Protein AF-A0A6G8CL59-F1 (afdb_monomer_lite)

pLDDT: mean 80.63, std 20.78, range [34.22, 98.31]

Sequence (94 aa):
MNSKSFGNAIEYFHQTTSSKIAMPVELLVDIVKQGLPATISDSISIDKLRILRAARLIEADIPPPGVEGVAIVHVITHEGHSLLKRLRSERDIV

Secondary structure (DSSP, 8-state):
--------HHHHHHHSTTTS---HHHHHHHHHHH-SSEEE--HHHHHHHHHHHHTTSEEEE-PPTT----EEEEEE-HHHHHHHHHHHHHHTT-

Structure (mmCIF, N/CA/C/O backbone):
data_AF-A0A6G8CL59-F1
#
_entry.id   AF-A0A6G8CL59-F1
#
loop_
_atom_site.group_PDB
_atom_site.id
_atom_site.type_symbol
_atom_site.label_atom_id
_atom_site.label_alt_id
_atom_site.label_comp_id
_atom_site.label_asym_id
_atom_site.label_entity_id
_atom_site.label_seq_id
_atom_site.pdbx_PDB_ins_code
_atom_site.Cartn_x
_atom_site.Cartn_y
_atom_site.Cartn_z
_atom_site.occupancy
_atom_site.B_iso_or_equiv
_atom_site.auth_seq_id
_atom_site.auth_comp_id
_atom_site.auth_asym_id
_atom_site.auth_atom_id
_atom_site.pdbx_PDB_model_num
ATOM 1 N N . MET A 1 1 ? -4.402 44.089 27.990 1.00 39.34 1 MET A N 1
ATOM 2 C CA . MET A 1 1 ? -5.287 43.810 26.839 1.00 39.34 1 MET A CA 1
ATOM 3 C C . MET A 1 1 ? -4.490 43.003 25.828 1.00 39.34 1 MET A C 1
ATOM 5 O O . MET A 1 1 ? -3.450 43.463 25.385 1.00 39.34 1 MET A O 1
ATOM 9 N N . ASN A 1 2 ? -4.916 41.762 25.587 1.00 34.22 2 ASN A N 1
ATOM 10 C CA . ASN A 1 2 ? -4.235 40.766 24.756 1.00 34.22 2 ASN A CA 1
ATOM 11 C C . ASN A 1 2 ? -4.385 41.090 23.262 1.00 34.22 2 ASN A C 1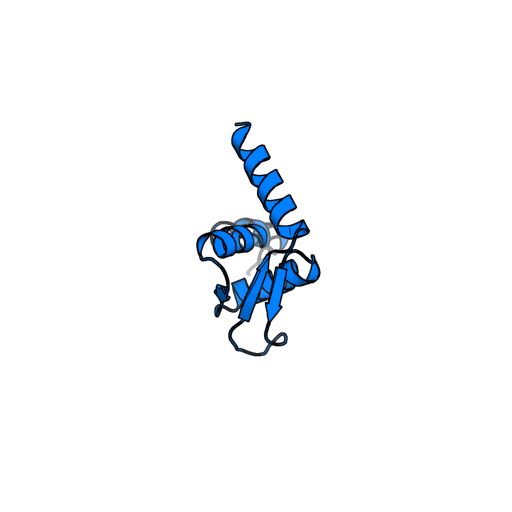
ATOM 13 O O . ASN A 1 2 ? -5.501 41.015 22.754 1.00 34.22 2 ASN A O 1
ATOM 17 N N . SER A 1 3 ? -3.285 41.338 22.542 1.00 41.00 3 SER A N 1
ATOM 18 C CA . SER A 1 3 ? -3.267 41.194 21.081 1.00 41.00 3 SER A CA 1
ATOM 19 C C . SER A 1 3 ? -2.785 39.780 20.753 1.00 41.00 3 SER A C 1
ATOM 21 O O . SER A 1 3 ? -1.586 39.498 20.753 1.00 41.00 3 SER A O 1
ATOM 23 N N . LYS A 1 4 ? -3.720 38.850 20.537 1.00 46.47 4 LYS A N 1
ATOM 24 C CA . LYS A 1 4 ? -3.361 37.523 20.032 1.00 46.47 4 LYS A CA 1
ATOM 25 C C . LYS A 1 4 ? -2.885 37.691 18.593 1.00 46.47 4 LYS A C 1
ATOM 27 O O . LYS A 1 4 ? -3.659 38.064 17.718 1.00 46.47 4 LYS A O 1
ATOM 32 N N . SER A 1 5 ? -1.592 37.455 18.406 1.00 44.09 5 SER A N 1
ATOM 33 C CA . SER A 1 5 ? -0.943 37.309 17.113 1.00 44.09 5 SER A CA 1
ATOM 34 C C . SER A 1 5 ? -1.658 36.198 16.342 1.00 44.09 5 SER A C 1
ATOM 36 O O . SER A 1 5 ? -1.692 35.052 16.795 1.00 44.09 5 SER A O 1
ATOM 38 N N . PHE A 1 6 ? -2.284 36.540 15.217 1.00 49.16 6 PHE A N 1
ATOM 39 C CA . PHE A 1 6 ? -2.799 35.556 14.271 1.00 49.16 6 PHE A CA 1
ATOM 40 C C . PHE A 1 6 ? -1.594 34.978 13.527 1.00 49.16 6 PHE A C 1
ATOM 42 O O . PHE A 1 6 ? -1.229 35.442 12.451 1.00 49.16 6 PHE A O 1
ATOM 49 N N . GLY A 1 7 ? -0.933 34.012 14.173 1.00 47.62 7 GLY A N 1
ATOM 50 C CA . GLY A 1 7 ? 0.125 33.213 13.570 1.00 47.62 7 GLY A CA 1
ATOM 51 C C . GLY A 1 7 ? -0.389 32.605 12.272 1.00 47.62 7 GLY A C 1
ATOM 52 O O . GLY A 1 7 ? -1.474 32.022 12.230 1.00 47.62 7 GLY A O 1
ATOM 53 N N . ASN A 1 8 ? 0.370 32.828 11.209 1.00 48.34 8 ASN A N 1
ATOM 54 C CA . ASN A 1 8 ? 0.030 32.481 9.843 1.00 48.34 8 ASN A CA 1
ATOM 55 C C . ASN A 1 8 ? -0.291 30.975 9.770 1.00 48.34 8 ASN A C 1
ATOM 57 O O . ASN A 1 8 ? 0.523 30.151 10.182 1.00 48.34 8 ASN A O 1
ATOM 61 N N . ALA A 1 9 ? -1.469 30.587 9.269 1.00 52.69 9 ALA A N 1
ATOM 62 C CA . ALA A 1 9 ? -1.882 29.177 9.192 1.00 52.69 9 ALA A CA 1
ATOM 63 C C . ALA A 1 9 ? -0.889 28.311 8.384 1.00 52.69 9 ALA A C 1
ATOM 65 O O . ALA A 1 9 ? -0.822 27.098 8.568 1.00 52.69 9 ALA A O 1
ATOM 66 N N . ILE A 1 10 ? -0.072 28.948 7.539 1.00 50.91 10 ILE A N 1
ATOM 67 C CA . ILE A 1 10 ? 1.012 28.313 6.786 1.00 50.91 10 ILE A CA 1
ATOM 68 C C . ILE A 1 10 ? 2.202 27.927 7.689 1.00 50.91 10 ILE A C 1
ATOM 70 O O . ILE A 1 10 ? 2.798 26.874 7.479 1.00 50.91 10 ILE A O 1
ATOM 74 N N . GLU A 1 11 ? 2.513 28.681 8.751 1.00 48.38 11 GLU A N 1
ATOM 75 C CA . GLU A 1 11 ? 3.578 28.308 9.703 1.00 48.38 11 GLU A CA 1
ATOM 76 C C . GLU A 1 11 ? 3.195 27.090 10.557 1.00 48.38 11 GLU A C 1
ATOM 78 O O . GLU A 1 11 ? 4.046 26.243 10.839 1.00 48.38 11 GLU A O 1
ATOM 83 N N . TYR A 1 12 ? 1.907 26.930 10.885 1.00 51.72 12 TYR A N 1
ATOM 84 C CA . TYR A 1 12 ? 1.406 25.723 11.558 1.00 51.72 12 TYR A CA 1
ATOM 85 C C . TYR A 1 12 ? 1.555 24.462 10.693 1.00 51.72 12 TYR A C 1
ATOM 87 O O . TYR A 1 12 ? 1.805 23.373 11.222 1.00 51.72 12 TYR A O 1
ATOM 95 N N . PHE A 1 13 ? 1.468 24.602 9.367 1.00 51.19 13 PHE A N 1
ATOM 96 C CA . PHE A 1 13 ? 1.697 23.495 8.437 1.00 51.19 13 PHE A CA 1
ATOM 97 C C . PHE A 1 13 ? 3.170 23.075 8.366 1.00 51.19 13 PHE A C 1
ATOM 99 O O . PHE A 1 13 ? 3.445 21.891 8.202 1.00 51.19 13 PHE A O 1
ATOM 106 N N . HIS A 1 14 ? 4.116 23.998 8.564 1.00 49.44 14 HIS A N 1
ATOM 107 C CA . HIS A 1 14 ? 5.550 23.688 8.531 1.00 49.44 14 HIS A CA 1
ATOM 108 C C . HIS A 1 14 ? 6.134 23.230 9.882 1.00 49.44 14 HIS A C 1
ATOM 110 O O . HIS A 1 14 ? 7.182 22.585 9.903 1.00 49.44 14 HIS A O 1
ATOM 116 N N . GLN A 1 15 ? 5.472 23.506 11.014 1.00 45.50 15 GLN A N 1
ATOM 117 C CA . GLN A 1 15 ? 5.917 23.028 12.337 1.00 45.50 15 GLN A CA 1
ATOM 118 C C . GLN A 1 15 ? 5.366 21.646 12.720 1.00 45.50 15 GLN A C 1
ATOM 120 O O . GLN A 1 15 ? 5.948 20.964 13.562 1.00 45.50 15 GLN A O 1
ATOM 125 N N . THR A 1 16 ? 4.291 21.179 12.079 1.00 42.28 16 THR A N 1
ATOM 126 C CA . THR A 1 16 ? 3.712 19.843 12.332 1.00 42.28 16 THR A CA 1
ATOM 127 C C . THR A 1 16 ? 4.271 18.743 11.420 1.00 42.28 16 THR A C 1
ATOM 129 O O . THR A 1 16 ? 4.066 17.554 11.674 1.00 42.28 16 THR A O 1
ATOM 132 N N . THR A 1 17 ? 5.066 19.103 10.410 1.00 47.81 17 THR A N 1
ATOM 133 C CA . THR A 1 17 ? 5.696 18.171 9.458 1.00 47.81 17 THR A CA 1
ATOM 134 C C . THR A 1 17 ? 6.921 17.429 9.995 1.00 47.81 17 THR A C 1
ATOM 136 O O . THR A 1 17 ? 7.502 16.629 9.271 1.00 47.81 17 THR A O 1
ATOM 139 N N . SER A 1 18 ? 7.309 17.622 11.260 1.00 45.28 18 SER A N 1
ATOM 140 C CA . SER A 1 18 ? 8.561 17.057 11.786 1.00 45.28 18 SER A CA 1
ATOM 141 C C . SER A 1 18 ? 8.471 15.626 12.354 1.00 45.28 18 SER A C 1
ATOM 143 O O . SER A 1 18 ? 9.486 15.124 12.818 1.00 45.28 18 SER A O 1
ATOM 145 N N . SER A 1 19 ? 7.323 14.916 12.329 1.00 46.53 19 SER A N 1
ATOM 146 C CA . SER A 1 19 ? 7.322 13.457 12.651 1.00 46.53 19 SER A CA 1
ATOM 147 C C . SER A 1 19 ? 6.053 12.621 12.381 1.00 46.53 19 SER A C 1
ATOM 149 O O . SER A 1 19 ? 6.054 11.439 12.716 1.00 46.53 19 SER A O 1
ATOM 151 N N . LYS A 1 20 ? 4.949 13.139 11.811 1.00 48.19 20 LYS A N 1
ATOM 152 C CA . LYS A 1 20 ? 3.704 12.329 11.706 1.00 48.19 20 LYS A CA 1
ATOM 153 C C . LYS A 1 20 ? 2.876 12.439 10.422 1.00 48.19 20 LYS A C 1
ATOM 155 O O . LYS A 1 20 ? 1.811 11.832 10.350 1.00 48.19 20 LYS A O 1
ATOM 160 N N . ILE A 1 21 ? 3.371 13.122 9.390 1.00 48.84 21 ILE A N 1
ATOM 161 C CA . ILE A 1 21 ? 2.775 13.115 8.041 1.00 48.84 21 ILE A CA 1
ATOM 162 C C . ILE A 1 21 ? 3.732 12.379 7.095 1.00 48.84 21 ILE A C 1
ATOM 164 O O . ILE A 1 21 ? 4.274 12.949 6.157 1.00 48.84 21 ILE A O 1
ATOM 168 N N . ALA A 1 22 ? 3.998 11.105 7.385 1.00 58.12 22 ALA A N 1
ATOM 169 C CA . ALA A 1 22 ? 4.704 10.224 6.455 1.00 58.12 22 ALA A CA 1
ATOM 170 C C . ALA A 1 22 ? 3.961 10.223 5.106 1.00 58.12 22 ALA A C 1
ATOM 172 O O . ALA A 1 22 ? 2.757 9.941 5.075 1.00 58.12 22 ALA A O 1
ATOM 173 N N . MET A 1 23 ? 4.632 10.590 4.014 1.00 72.81 23 MET A N 1
ATOM 174 C CA . MET A 1 23 ? 4.026 10.712 2.681 1.00 72.81 23 MET A CA 1
ATOM 175 C C . MET A 1 23 ? 3.354 9.389 2.253 1.00 72.81 23 MET A C 1
ATOM 177 O O . MET A 1 23 ? 3.842 8.321 2.622 1.00 72.81 23 MET A O 1
ATOM 181 N N . PRO A 1 24 ? 2.280 9.391 1.432 1.00 84.56 24 PRO A N 1
ATOM 182 C CA . PRO A 1 24 ? 1.617 8.154 0.986 1.00 84.56 24 PRO A CA 1
ATOM 183 C C . PRO A 1 24 ? 2.570 7.148 0.326 1.00 84.56 24 PRO A C 1
ATOM 185 O O . PRO A 1 24 ? 2.393 5.940 0.430 1.00 84.56 24 PRO A O 1
ATOM 188 N N . VAL A 1 25 ? 3.619 7.654 -0.319 1.00 87.31 25 VAL A N 1
ATOM 189 C CA . VAL A 1 25 ? 4.665 6.852 -0.958 1.00 87.31 25 VAL A CA 1
ATOM 190 C C . VAL A 1 25 ? 5.493 6.045 0.051 1.00 87.31 25 VAL A C 1
ATOM 192 O O . VAL A 1 25 ? 5.915 4.938 -0.270 1.00 87.31 25 VAL A O 1
ATOM 195 N N . GLU A 1 26 ? 5.707 6.542 1.270 1.00 88.88 26 GLU A N 1
ATOM 196 C CA . GLU A 1 26 ? 6.417 5.788 2.315 1.00 88.88 26 GLU A CA 1
ATOM 197 C C . GLU A 1 26 ? 5.612 4.562 2.738 1.00 88.88 26 GLU A C 1
ATOM 199 O O . GLU A 1 26 ? 6.160 3.466 2.821 1.00 88.88 26 GLU A O 1
ATOM 204 N N . LEU A 1 27 ? 4.290 4.716 2.864 1.00 93.25 27 LEU A N 1
ATOM 205 C CA . LEU A 1 27 ? 3.400 3.587 3.119 1.00 93.25 27 LEU A CA 1
ATOM 206 C C . LEU A 1 27 ? 3.466 2.554 1.984 1.00 93.25 27 LEU A C 1
ATOM 208 O O . LEU A 1 27 ? 3.492 1.358 2.252 1.00 93.25 27 LEU A O 1
ATOM 212 N N . LEU A 1 28 ? 3.551 2.992 0.722 1.00 93.38 28 LEU A N 1
ATOM 213 C CA . LEU A 1 28 ? 3.734 2.075 -0.408 1.00 93.38 28 LEU A CA 1
ATOM 214 C C . LEU A 1 28 ? 5.043 1.277 -0.288 1.00 93.38 28 LEU A C 1
ATOM 216 O O . LEU A 1 28 ? 5.057 0.079 -0.561 1.00 93.38 28 LEU A O 1
ATOM 220 N N . VAL A 1 29 ? 6.133 1.916 0.144 1.00 93.19 29 VAL A N 1
ATOM 221 C CA . VAL A 1 29 ? 7.414 1.239 0.404 1.00 93.19 29 VAL A CA 1
ATOM 222 C C . VAL A 1 29 ? 7.287 0.234 1.550 1.00 93.19 29 VAL A C 1
ATOM 224 O O . VAL A 1 29 ? 7.837 -0.863 1.457 1.00 93.19 29 VAL A O 1
ATOM 227 N N . ASP A 1 30 ? 6.568 0.575 2.614 1.00 93.50 30 ASP A N 1
ATOM 228 C CA . ASP A 1 30 ? 6.408 -0.311 3.766 1.00 93.50 30 ASP A CA 1
ATOM 229 C C . ASP A 1 30 ? 5.513 -1.519 3.459 1.00 93.50 30 ASP A C 1
ATOM 231 O O . ASP A 1 30 ? 5.853 -2.632 3.858 1.00 93.50 30 ASP A O 1
ATOM 235 N N . ILE A 1 31 ? 4.466 -1.353 2.641 1.00 95.31 31 ILE A N 1
ATOM 236 C CA . ILE A 1 31 ? 3.647 -2.469 2.131 1.00 95.31 31 ILE A CA 1
ATOM 237 C C . ILE A 1 31 ? 4.514 -3.472 1.356 1.00 95.31 31 ILE A C 1
ATOM 239 O O . ILE A 1 31 ? 4.383 -4.679 1.551 1.00 95.31 31 ILE A O 1
ATOM 243 N N . VAL A 1 32 ? 5.446 -2.997 0.517 1.00 94.19 32 VAL A N 1
ATOM 244 C CA . VAL A 1 32 ? 6.382 -3.882 -0.207 1.00 94.19 32 VAL A CA 1
ATOM 245 C C . VAL A 1 32 ? 7.228 -4.707 0.760 1.00 94.19 32 VAL A C 1
ATOM 247 O O . VAL A 1 32 ? 7.471 -5.883 0.501 1.00 94.19 32 VAL A O 1
ATOM 250 N N . LYS A 1 33 ? 7.705 -4.097 1.852 1.00 93.50 33 LYS A N 1
ATOM 251 C CA . LYS A 1 33 ? 8.543 -4.782 2.848 1.00 93.50 33 LYS A CA 1
ATOM 252 C C . LYS A 1 33 ? 7.748 -5.799 3.664 1.00 93.50 33 LYS A C 1
ATOM 254 O O . LYS A 1 33 ? 8.280 -6.861 3.966 1.00 93.50 33 LYS A O 1
ATOM 259 N N . GLN A 1 34 ? 6.511 -5.465 4.033 1.00 94.12 34 GLN A N 1
ATOM 260 C CA . GLN A 1 34 ? 5.619 -6.354 4.781 1.00 94.12 34 GLN A CA 1
ATOM 261 C C . GLN A 1 34 ? 5.210 -7.577 3.948 1.00 94.12 34 GLN A C 1
ATOM 263 O O . GLN A 1 34 ? 5.036 -8.663 4.500 1.00 94.12 34 GLN A O 1
ATOM 268 N N . GLY A 1 35 ? 5.097 -7.407 2.628 1.00 93.38 35 GLY A N 1
ATOM 269 C CA . GLY A 1 35 ? 4.596 -8.429 1.719 1.00 93.38 35 GLY A CA 1
ATOM 270 C C . GLY A 1 35 ? 3.071 -8.409 1.613 1.00 93.38 35 GLY A C 1
ATOM 271 O O . GLY A 1 35 ? 2.376 -7.779 2.409 1.00 93.38 35 GLY A O 1
ATOM 272 N N . LEU A 1 36 ? 2.556 -9.082 0.582 1.00 95.44 36 LEU A N 1
ATOM 273 C CA . LEU A 1 36 ? 1.126 -9.139 0.283 1.00 95.44 36 LEU A CA 1
ATOM 274 C C . LEU A 1 36 ? 0.535 -10.511 0.661 1.00 95.44 36 LEU A C 1
ATOM 276 O O . LEU A 1 36 ? 1.208 -11.525 0.459 1.00 95.44 36 LEU A O 1
ATOM 280 N N . PRO A 1 37 ? -0.720 -10.565 1.150 1.00 97.31 37 PRO A N 1
ATOM 281 C CA . PRO A 1 37 ? -1.580 -9.417 1.444 1.00 97.31 37 PRO A CA 1
ATOM 282 C C . PRO A 1 37 ? -1.104 -8.635 2.680 1.00 97.31 37 PRO A C 1
ATOM 284 O O . PRO A 1 37 ? -0.697 -9.223 3.682 1.00 97.31 37 PRO A O 1
ATOM 287 N N . ALA A 1 38 ? -1.184 -7.304 2.620 1.00 97.62 38 ALA A N 1
ATOM 288 C CA . ALA A 1 38 ? -0.800 -6.430 3.729 1.00 97.62 38 ALA A CA 1
ATOM 289 C C . ALA A 1 38 ? -2.041 -5.928 4.470 1.00 97.62 38 ALA A C 1
ATOM 291 O O . ALA A 1 38 ? -2.980 -5.419 3.859 1.00 97.62 38 ALA A O 1
ATOM 292 N N . THR A 1 39 ? -2.031 -6.059 5.796 1.00 97.75 39 THR A N 1
ATOM 293 C CA . THR A 1 39 ? -3.139 -5.649 6.670 1.00 97.75 39 THR A CA 1
ATOM 294 C C . THR A 1 39 ? -2.792 -4.340 7.364 1.00 97.75 39 THR A C 1
ATOM 296 O O . THR A 1 39 ? -1.764 -4.266 8.035 1.00 97.75 39 THR A O 1
ATOM 299 N N . ILE A 1 40 ? -3.655 -3.332 7.224 1.00 96.25 40 ILE A N 1
ATOM 300 C CA . ILE A 1 40 ? -3.455 -1.980 7.759 1.00 96.25 40 ILE A CA 1
ATOM 301 C C . ILE A 1 40 ? -4.692 -1.571 8.558 1.00 96.25 40 ILE A C 1
ATOM 303 O O . ILE A 1 40 ? -5.806 -1.586 8.040 1.00 96.25 40 ILE A O 1
ATOM 307 N N . SER A 1 41 ? -4.503 -1.201 9.822 1.00 94.31 41 SER A N 1
ATOM 308 C CA . SER A 1 41 ? -5.60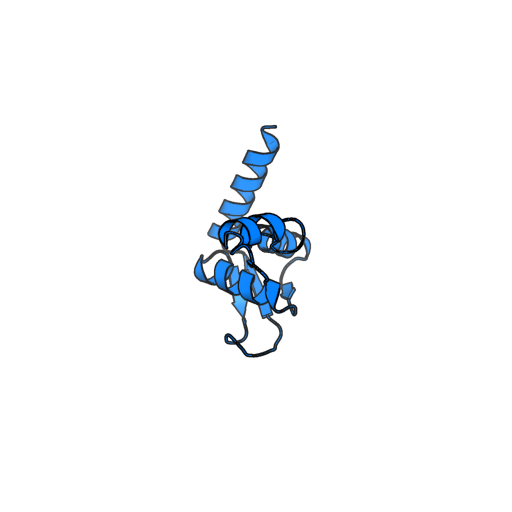3 -0.903 10.749 1.00 94.31 41 SER A CA 1
ATOM 309 C C . SER A 1 41 ? -5.579 0.514 11.317 1.00 94.31 41 SER A C 1
ATOM 311 O O . SER A 1 41 ? -6.538 0.917 11.967 1.00 94.31 41 SER A O 1
ATOM 313 N N . ASP A 1 42 ? -4.503 1.279 11.122 1.00 91.56 42 ASP A N 1
ATOM 314 C CA . ASP A 1 42 ? -4.441 2.650 11.617 1.00 91.56 42 ASP A CA 1
ATOM 315 C C . ASP A 1 42 ? -5.126 3.622 10.648 1.00 91.56 42 ASP A C 1
ATOM 317 O O . ASP A 1 42 ? -4.937 3.574 9.431 1.00 91.56 42 ASP A O 1
ATOM 321 N N . SER A 1 43 ? -5.926 4.534 11.199 1.00 88.88 43 SER A N 1
ATOM 322 C CA . SER A 1 43 ? -6.750 5.465 10.420 1.00 88.88 43 SER A CA 1
ATOM 323 C C . SER A 1 43 ? -5.931 6.329 9.456 1.00 88.88 43 SER A C 1
ATOM 325 O O . SER A 1 43 ? -6.334 6.526 8.311 1.00 88.88 43 SER A O 1
ATOM 327 N N . ILE A 1 44 ? -4.749 6.779 9.888 1.00 89.44 44 ILE A N 1
ATOM 328 C CA . ILE A 1 44 ? -3.853 7.633 9.100 1.00 89.44 44 ILE A CA 1
ATOM 329 C C . ILE A 1 44 ? -3.339 6.891 7.859 1.00 89.44 44 ILE A C 1
ATOM 331 O O . ILE A 1 44 ? -3.334 7.448 6.759 1.00 89.44 44 ILE A O 1
ATOM 335 N N . SER A 1 45 ? -2.900 5.641 7.998 1.00 93.19 45 SER A N 1
ATOM 336 C CA . SER A 1 45 ? -2.451 4.840 6.857 1.00 93.19 45 SER A CA 1
ATOM 337 C C . SER A 1 45 ? -3.615 4.418 5.973 1.00 93.19 45 SER A C 1
ATOM 339 O O . SER A 1 45 ? -3.459 4.400 4.756 1.00 93.19 45 SER A O 1
ATOM 341 N N . ILE A 1 46 ? -4.801 4.172 6.534 1.00 94.69 46 ILE A N 1
ATOM 342 C CA . ILE A 1 46 ? -6.014 3.911 5.747 1.00 94.69 46 ILE A CA 1
ATOM 343 C C . ILE A 1 46 ? -6.356 5.114 4.849 1.00 94.69 46 ILE A C 1
ATOM 345 O O . ILE A 1 46 ? -6.671 4.924 3.673 1.00 94.69 46 ILE A O 1
ATOM 349 N N . ASP A 1 47 ? -6.227 6.352 5.332 1.00 92.06 47 ASP A N 1
ATOM 350 C CA . ASP A 1 47 ? -6.399 7.544 4.488 1.00 92.06 47 ASP A CA 1
ATOM 351 C C . ASP A 1 47 ? -5.365 7.613 3.357 1.00 92.06 47 ASP A C 1
ATOM 353 O O . ASP A 1 47 ? -5.701 7.910 2.208 1.00 92.06 47 ASP A O 1
ATOM 357 N N . LYS A 1 48 ? -4.111 7.250 3.635 1.00 93.25 48 LYS A N 1
ATOM 358 C CA . LYS A 1 48 ? -3.071 7.162 2.599 1.00 93.25 48 LYS A CA 1
ATOM 359 C C . LYS A 1 48 ? -3.360 6.056 1.587 1.00 93.25 48 LYS A C 1
ATOM 361 O O . LYS A 1 48 ? -3.159 6.277 0.394 1.00 93.25 48 LYS A O 1
ATOM 366 N N . LEU A 1 49 ? -3.877 4.903 2.018 1.00 95.56 49 LEU A N 1
ATOM 367 C CA . LEU A 1 49 ? -4.304 3.831 1.114 1.00 95.56 49 LEU A CA 1
ATOM 368 C C . LEU A 1 49 ? -5.381 4.320 0.144 1.00 95.56 49 LEU A C 1
ATOM 370 O O . LEU A 1 49 ? -5.350 3.946 -1.026 1.00 95.56 49 LEU A O 1
ATOM 374 N N . ARG A 1 50 ? -6.299 5.194 0.582 1.00 94.44 50 ARG A N 1
ATOM 375 C CA . ARG A 1 50 ? -7.304 5.793 -0.314 1.00 94.44 50 ARG A CA 1
ATOM 376 C C . ARG A 1 50 ? -6.644 6.615 -1.417 1.00 94.44 50 ARG A C 1
ATOM 378 O O . ARG A 1 50 ? -7.039 6.481 -2.573 1.00 94.44 50 ARG A O 1
ATOM 385 N N . ILE A 1 51 ? -5.617 7.399 -1.083 1.00 94.38 51 ILE A N 1
ATOM 386 C CA . ILE A 1 51 ? -4.837 8.176 -2.060 1.00 94.38 51 ILE A CA 1
ATOM 387 C C . ILE A 1 51 ? -4.098 7.239 -3.025 1.00 94.38 51 ILE A C 1
ATOM 389 O O . ILE A 1 51 ? -4.205 7.406 -4.238 1.00 94.38 51 ILE A O 1
ATOM 393 N N . LEU A 1 52 ? -3.395 6.224 -2.510 1.00 95.75 52 LEU A N 1
ATOM 394 C CA . LEU A 1 52 ? -2.664 5.252 -3.333 1.00 95.75 52 LEU A CA 1
ATOM 395 C C . LEU A 1 52 ? -3.596 4.475 -4.275 1.00 95.75 52 LEU A C 1
ATOM 397 O O . LEU A 1 52 ? -3.270 4.291 -5.448 1.00 95.75 52 LEU A O 1
ATOM 401 N N . ARG A 1 53 ? -4.771 4.059 -3.788 1.00 96.69 53 ARG A N 1
ATOM 402 C CA . ARG A 1 53 ? -5.791 3.368 -4.588 1.00 96.69 53 ARG A CA 1
ATOM 403 C C . ARG A 1 53 ? -6.392 4.292 -5.645 1.00 96.69 53 ARG A C 1
ATOM 405 O O . ARG A 1 53 ? -6.532 3.887 -6.793 1.00 96.69 53 ARG A O 1
ATOM 412 N N . ALA A 1 54 ? -6.709 5.539 -5.291 1.00 95.44 54 ALA A N 1
ATOM 413 C CA . ALA A 1 54 ? -7.204 6.534 -6.246 1.00 95.44 54 ALA A CA 1
ATOM 414 C C . ALA A 1 54 ? -6.177 6.833 -7.351 1.00 95.44 54 ALA A C 1
ATOM 416 O O . ALA A 1 54 ? -6.547 6.992 -8.512 1.00 95.44 54 ALA A O 1
ATOM 417 N N . ALA A 1 55 ? -4.886 6.828 -7.007 1.00 94.94 55 ALA A N 1
ATOM 418 C CA . ALA A 1 55 ? -3.773 6.945 -7.945 1.00 94.94 55 ALA A CA 1
ATOM 419 C C . ALA A 1 55 ? -3.478 5.651 -8.731 1.00 94.94 55 ALA A C 1
ATOM 421 O O . ALA A 1 55 ? -2.527 5.625 -9.509 1.00 94.94 55 ALA A O 1
ATOM 422 N N . ARG A 1 56 ? -4.275 4.587 -8.541 1.00 97.12 56 ARG A N 1
ATOM 423 C CA . ARG A 1 56 ? -4.115 3.267 -9.174 1.00 97.12 56 ARG A CA 1
ATOM 424 C C . ARG A 1 56 ? -2.764 2.610 -8.899 1.00 97.12 56 ARG A C 1
ATOM 426 O O . ARG A 1 56 ? -2.276 1.858 -9.723 1.00 97.12 56 ARG A O 1
ATOM 433 N N . LEU A 1 57 ? -2.152 2.886 -7.749 1.00 97.38 57 LEU A N 1
ATOM 434 C CA . LEU A 1 57 ? -0.867 2.286 -7.376 1.00 97.38 57 LEU A CA 1
ATOM 435 C C . LEU A 1 57 ? -1.047 0.929 -6.686 1.00 97.38 57 LEU A C 1
ATOM 437 O O . LEU A 1 57 ? -0.146 0.093 -6.738 1.00 97.38 57 LEU A O 1
ATOM 441 N N . ILE A 1 58 ? -2.214 0.685 -6.092 1.00 98.00 58 ILE A N 1
ATOM 442 C CA . ILE A 1 58 ? -2.556 -0.549 -5.379 1.00 98.00 58 ILE A CA 1
ATOM 443 C C . ILE A 1 58 ? -3.998 -0.972 -5.663 1.00 98.00 58 ILE A C 1
ATOM 445 O O . ILE A 1 58 ? -4.841 -0.135 -5.996 1.00 98.00 58 ILE A O 1
ATOM 449 N N . GLU A 1 59 ? -4.288 -2.244 -5.408 1.00 98.31 59 GLU A N 1
ATOM 450 C CA . GLU A 1 59 ? -5.645 -2.760 -5.226 1.00 98.31 59 GLU A CA 1
ATOM 451 C C . GLU A 1 59 ? -5.838 -3.137 -3.757 1.00 98.31 59 GLU A C 1
ATOM 453 O O . GLU A 1 59 ? -5.037 -3.878 -3.177 1.00 98.31 59 GLU A O 1
ATOM 458 N N . ALA A 1 60 ? -6.881 -2.584 -3.137 1.00 97.75 60 ALA A N 1
ATOM 459 C CA . ALA A 1 60 ? -7.125 -2.752 -1.714 1.00 97.75 60 ALA A CA 1
ATOM 460 C C . ALA A 1 60 ? -8.609 -2.648 -1.356 1.00 97.75 60 ALA A C 1
ATOM 462 O O . ALA A 1 60 ? -9.317 -1.736 -1.818 1.00 97.75 60 ALA A O 1
ATOM 463 N N . ASP A 1 61 ? -9.022 -3.519 -0.441 1.00 98.12 61 ASP A N 1
ATOM 464 C CA . ASP A 1 61 ? -10.265 -3.380 0.301 1.00 98.12 61 ASP A CA 1
ATOM 465 C C . ASP A 1 61 ? -10.043 -2.345 1.396 1.00 98.12 61 ASP A C 1
ATOM 467 O O . ASP A 1 61 ? -9.188 -2.507 2.266 1.00 98.12 61 ASP A O 1
ATOM 471 N N . ILE A 1 62 ? -10.782 -1.240 1.323 1.00 96.94 62 ILE A N 1
ATOM 472 C CA . ILE A 1 62 ? -10.642 -0.113 2.246 1.00 96.94 62 ILE A CA 1
ATOM 473 C C . ILE A 1 62 ? -12.031 0.226 2.784 1.00 96.94 62 ILE A C 1
ATOM 475 O O . ILE A 1 62 ? -12.933 0.450 1.966 1.00 96.94 62 ILE A O 1
ATOM 479 N N . PRO A 1 63 ? -12.207 0.329 4.116 1.00 95.00 63 PRO A N 1
ATOM 480 C CA . PRO A 1 63 ? -13.454 0.794 4.706 1.00 95.00 63 PRO A CA 1
ATOM 481 C C . PRO A 1 63 ? -13.901 2.147 4.125 1.00 95.00 63 PRO A C 1
ATOM 483 O O . PRO A 1 63 ? -13.056 2.964 3.722 1.00 95.00 63 PRO A O 1
ATOM 486 N N . PRO A 1 64 ? -15.211 2.442 4.099 1.00 90.56 64 PRO A N 1
ATOM 487 C CA . PRO A 1 64 ? -15.699 3.768 3.737 1.00 90.56 64 PRO A CA 1
ATOM 488 C C . PRO A 1 64 ? -15.093 4.872 4.628 1.00 90.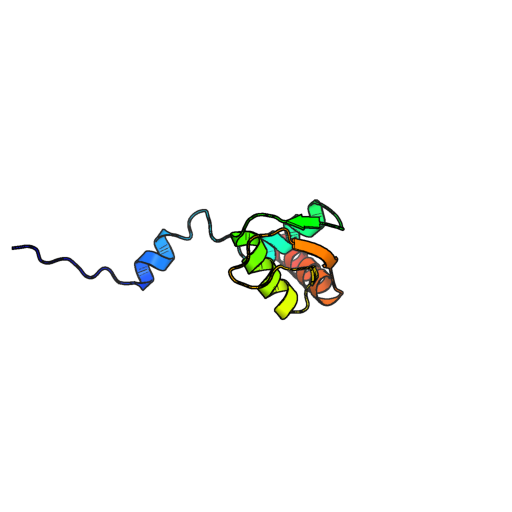56 64 PRO A C 1
ATOM 490 O O . PRO A 1 64 ? -14.720 4.608 5.773 1.00 90.56 64 PRO A O 1
ATOM 493 N N . PRO A 1 65 ? -14.966 6.116 4.137 1.00 85.25 65 PRO A N 1
ATOM 494 C CA . PRO A 1 65 ? -14.524 7.240 4.962 1.00 85.25 65 PRO A CA 1
ATOM 495 C C . PRO A 1 65 ? -15.406 7.411 6.206 1.00 85.25 65 PRO A C 1
ATOM 497 O O . PRO A 1 65 ? -16.626 7.299 6.119 1.00 85.25 65 PRO A O 1
ATOM 500 N N . GLY A 1 66 ? -14.790 7.686 7.357 1.00 81.94 66 GLY A N 1
ATOM 501 C CA . GLY A 1 66 ? -15.502 7.838 8.633 1.00 81.94 66 GLY A CA 1
ATOM 502 C C . GLY A 1 66 ? -15.969 6.528 9.277 1.00 81.94 66 GLY A C 1
ATOM 503 O O . GLY A 1 66 ? -16.555 6.572 10.354 1.00 81.94 66 GLY A O 1
ATOM 504 N N . VAL A 1 67 ? -15.697 5.377 8.655 1.00 86.62 67 VAL A N 1
ATOM 505 C CA . VAL A 1 67 ? -15.966 4.053 9.224 1.00 86.62 67 VAL A CA 1
ATOM 506 C C . VAL A 1 67 ? -14.653 3.445 9.706 1.00 86.62 67 VAL A C 1
ATOM 508 O O . VAL A 1 67 ? -13.686 3.352 8.946 1.00 86.62 67 VAL A O 1
ATOM 511 N N . GLU A 1 68 ? -14.620 3.039 10.974 1.00 86.94 68 GLU A N 1
ATOM 512 C CA . GLU A 1 68 ? -13.500 2.280 11.527 1.00 86.94 68 GLU A CA 1
ATOM 513 C C . GLU A 1 68 ? -13.447 0.877 10.918 1.00 86.94 68 GLU A C 1
ATOM 515 O O . GLU A 1 68 ? -14.472 0.252 10.643 1.00 86.94 68 GLU A O 1
ATOM 520 N N . GLY A 1 69 ? -12.240 0.365 10.701 1.00 91.81 69 GLY A N 1
ATOM 521 C CA . GLY A 1 69 ? -12.057 -0.970 10.160 1.00 91.81 69 GLY A CA 1
ATOM 522 C C . GLY A 1 69 ? -10.622 -1.236 9.750 1.00 91.81 69 GLY A C 1
ATOM 523 O O . GLY A 1 69 ? -9.729 -0.416 9.948 1.00 91.81 69 GLY A O 1
ATOM 524 N N . VAL A 1 70 ? -10.425 -2.405 9.156 1.00 96.19 70 VAL A N 1
ATOM 525 C CA . VAL A 1 70 ? -9.131 -2.862 8.659 1.00 96.19 70 VAL A CA 1
ATOM 526 C C . VAL A 1 70 ? -9.152 -2.807 7.138 1.00 96.19 70 VAL A C 1
ATOM 528 O O . VAL A 1 70 ? -10.120 -3.236 6.513 1.00 96.19 70 VAL A O 1
ATOM 531 N N . ALA A 1 71 ? -8.091 -2.267 6.550 1.00 97.19 71 ALA A N 1
ATOM 532 C CA . ALA A 1 71 ? -7.853 -2.317 5.120 1.00 97.19 71 ALA A CA 1
ATOM 533 C C . ALA A 1 71 ? -6.910 -3.474 4.773 1.00 97.19 71 ALA A C 1
ATOM 535 O O . ALA A 1 71 ? -5.968 -3.769 5.515 1.00 97.19 71 ALA A O 1
ATOM 536 N N . ILE A 1 72 ? -7.154 -4.104 3.627 1.00 98.25 72 ILE A N 1
ATOM 537 C CA . ILE A 1 72 ? -6.337 -5.202 3.111 1.00 98.25 72 ILE A CA 1
ATOM 538 C C . ILE A 1 72 ? -5.854 -4.817 1.721 1.00 98.25 72 ILE A C 1
ATOM 540 O O . ILE A 1 72 ? -6.656 -4.585 0.818 1.00 98.25 72 ILE A O 1
ATOM 544 N N . VAL A 1 73 ? -4.538 -4.736 1.558 1.00 98.19 73 VAL A N 1
ATOM 545 C CA . VAL A 1 73 ? -3.898 -4.521 0.261 1.00 98.19 73 VAL A CA 1
ATOM 546 C C . VAL A 1 73 ? -3.571 -5.877 -0.337 1.00 98.19 73 VAL A C 1
ATOM 548 O O . VAL A 1 73 ? -2.823 -6.653 0.257 1.00 98.19 73 VAL A O 1
ATOM 551 N N . HIS A 1 74 ? -4.117 -6.144 -1.517 1.00 98.31 74 HIS A N 1
ATOM 552 C CA . HIS A 1 74 ? -3.971 -7.430 -2.200 1.00 98.31 74 HIS A CA 1
ATOM 553 C C . HIS A 1 74 ? -2.872 -7.393 -3.251 1.00 98.31 74 HIS A C 1
ATOM 555 O O . HIS A 1 74 ? -2.159 -8.376 -3.435 1.00 98.31 74 HIS A O 1
ATOM 561 N N . VAL A 1 75 ? -2.732 -6.254 -3.934 1.00 98.19 75 VAL A N 1
ATOM 562 C CA . VAL A 1 75 ? -1.851 -6.103 -5.095 1.00 98.19 75 VAL A CA 1
ATOM 563 C C . VAL A 1 75 ? -1.188 -4.729 -5.080 1.00 98.19 75 VAL A C 1
ATOM 565 O O . VAL A 1 75 ? -1.837 -3.711 -4.831 1.00 98.19 75 VAL A O 1
ATOM 568 N N . ILE A 1 76 ? 0.104 -4.694 -5.408 1.00 97.75 76 ILE A N 1
ATOM 569 C CA . ILE A 1 76 ? 0.764 -3.489 -5.915 1.00 97.75 76 ILE A CA 1
ATOM 570 C C . ILE A 1 76 ? 0.724 -3.576 -7.438 1.00 97.75 76 ILE A C 1
ATOM 572 O O . ILE A 1 76 ? 1.181 -4.551 -8.030 1.00 97.75 76 ILE A O 1
ATOM 576 N N . THR A 1 77 ? 0.134 -2.570 -8.070 1.00 98.00 77 THR A N 1
ATOM 577 C CA . THR A 1 77 ? -0.063 -2.538 -9.526 1.00 98.00 77 THR A CA 1
ATOM 578 C C . THR A 1 77 ? 1.259 -2.345 -10.276 1.00 98.00 77 THR A C 1
ATOM 580 O O . THR A 1 77 ? 2.310 -2.052 -9.691 1.00 98.00 77 THR A O 1
ATOM 583 N N . HIS A 1 78 ? 1.205 -2.435 -11.606 1.00 97.69 78 HIS A N 1
ATOM 584 C CA . HIS A 1 78 ? 2.348 -2.114 -12.456 1.00 97.69 78 HIS A CA 1
ATOM 585 C C . HIS A 1 78 ? 2.825 -0.661 -12.270 1.00 97.69 78 HIS A C 1
ATOM 587 O O . HIS A 1 78 ? 4.029 -0.393 -12.211 1.00 97.69 78 HIS A O 1
ATOM 593 N N . GLU A 1 79 ? 1.892 0.279 -12.131 1.00 96.56 79 GLU A N 1
ATOM 594 C CA . GLU A 1 79 ? 2.142 1.695 -11.874 1.00 96.56 79 GLU A CA 1
ATOM 595 C C . GLU A 1 79 ? 2.814 1.896 -10.511 1.00 96.56 79 GLU A C 1
ATOM 597 O O . GLU A 1 79 ? 3.806 2.623 -10.406 1.00 96.56 79 GLU A O 1
ATOM 602 N N . GLY A 1 80 ? 2.336 1.185 -9.484 1.00 95.94 80 GLY A N 1
ATOM 603 C CA . GLY A 1 80 ? 2.939 1.157 -8.151 1.00 95.94 80 GLY A CA 1
ATOM 604 C C . GLY A 1 80 ? 4.394 0.689 -8.179 1.00 95.94 80 GLY A C 1
ATOM 605 O O . GLY A 1 80 ? 5.283 1.369 -7.661 1.00 95.94 80 GLY A O 1
ATOM 606 N N . HIS A 1 81 ? 4.670 -0.429 -8.853 1.00 96.50 81 HIS A N 1
ATOM 607 C CA . HIS A 1 81 ? 6.034 -0.936 -9.024 1.00 96.50 81 HIS A CA 1
ATOM 608 C C . HIS A 1 81 ? 6.926 0.002 -9.846 1.00 96.50 81 HIS A C 1
ATOM 610 O O . HIS A 1 81 ? 8.102 0.182 -9.517 1.00 96.50 81 HIS A O 1
ATOM 616 N N . SER A 1 82 ? 6.379 0.634 -10.884 1.00 95.50 82 SER A N 1
ATOM 617 C CA . SER A 1 82 ? 7.107 1.605 -11.706 1.00 95.50 82 SER A CA 1
ATOM 618 C C . SER A 1 82 ? 7.535 2.827 -10.895 1.00 95.50 82 SER A C 1
ATOM 620 O O . SER A 1 82 ? 8.682 3.266 -11.002 1.00 95.50 82 SER A O 1
ATOM 622 N N . LEU A 1 83 ? 6.649 3.344 -10.039 1.00 92.44 83 LEU A N 1
ATOM 623 C CA . LEU A 1 83 ? 6.972 4.428 -9.113 1.00 92.44 83 LEU A CA 1
ATOM 624 C C . LEU A 1 83 ? 8.067 4.011 -8.122 1.00 92.44 83 LEU A C 1
ATOM 626 O O . LEU A 1 83 ? 9.058 4.721 -7.969 1.00 92.44 83 LEU A O 1
ATOM 630 N N . LEU A 1 84 ? 7.934 2.835 -7.502 1.00 92.44 84 LEU A N 1
ATOM 631 C CA . LEU A 1 84 ? 8.934 2.297 -6.572 1.00 92.44 84 LEU A CA 1
ATOM 632 C C . LEU A 1 84 ? 10.318 2.158 -7.219 1.00 92.44 84 LEU A C 1
ATOM 634 O O . LEU A 1 84 ? 11.328 2.451 -6.581 1.00 92.44 84 LEU A O 1
ATOM 638 N N . LYS A 1 85 ? 10.377 1.740 -8.489 1.00 93.06 85 LYS A N 1
ATOM 639 C CA . LYS A 1 85 ? 11.631 1.644 -9.243 1.00 93.06 85 LYS A CA 1
ATOM 640 C C . LYS A 1 85 ? 12.273 3.018 -9.448 1.00 93.06 85 LYS A C 1
ATOM 642 O O . LYS A 1 85 ? 13.463 3.153 -9.185 1.00 93.06 85 LYS A O 1
ATOM 647 N N . ARG A 1 86 ? 11.496 4.027 -9.864 1.00 89.62 86 ARG A N 1
ATOM 648 C CA . ARG A 1 86 ? 11.986 5.409 -10.049 1.00 89.62 86 ARG A CA 1
ATOM 649 C C . ARG A 1 86 ? 12.570 5.977 -8.757 1.00 89.62 86 ARG A C 1
ATOM 651 O O . ARG A 1 86 ? 13.688 6.475 -8.766 1.00 89.62 86 ARG A O 1
ATOM 658 N N . LEU A 1 87 ? 11.868 5.792 -7.639 1.00 86.88 87 LEU A N 1
ATOM 659 C CA . LEU A 1 87 ? 12.304 6.279 -6.327 1.00 86.88 87 LEU A CA 1
ATOM 660 C C . LEU A 1 87 ? 13.600 5.629 -5.834 1.00 86.88 87 LEU A C 1
ATOM 662 O O . LEU A 1 87 ? 14.368 6.271 -5.125 1.00 86.88 87 LEU A O 1
ATOM 666 N N . ARG A 1 88 ? 13.845 4.357 -6.175 1.00 82.38 88 ARG A N 1
ATOM 667 C CA . ARG A 1 88 ? 15.132 3.703 -5.889 1.00 82.38 88 ARG A CA 1
ATOM 668 C C . ARG A 1 88 ? 16.241 4.319 -6.734 1.00 82.38 88 ARG A C 1
ATOM 670 O O . ARG A 1 88 ? 17.232 4.773 -6.183 1.00 82.38 88 ARG A O 1
ATOM 677 N N . SER A 1 89 ? 16.018 4.429 -8.044 1.00 80.44 89 SER A N 1
ATOM 678 C CA . SER A 1 89 ? 16.999 5.003 -8.967 1.00 80.44 89 SER A CA 1
ATOM 679 C C . SER A 1 89 ? 17.376 6.448 -8.631 1.00 80.44 89 SER A C 1
ATOM 681 O O . SER A 1 89 ? 18.531 6.806 -8.782 1.00 80.44 89 SER A O 1
ATOM 683 N N . GLU A 1 90 ? 16.443 7.270 -8.149 1.00 74.94 90 GLU A N 1
ATOM 684 C CA . GLU A 1 90 ? 16.731 8.650 -7.721 1.00 74.94 90 GLU A CA 1
ATOM 685 C C . GLU A 1 90 ? 17.551 8.725 -6.424 1.00 74.94 90 GLU A C 1
ATOM 687 O O . GLU A 1 90 ? 18.300 9.678 -6.227 1.00 74.94 90 GLU A O 1
ATOM 692 N N . ARG A 1 91 ? 17.432 7.726 -5.540 1.00 63.97 91 ARG A N 1
ATOM 693 C CA . ARG A 1 91 ? 18.195 7.655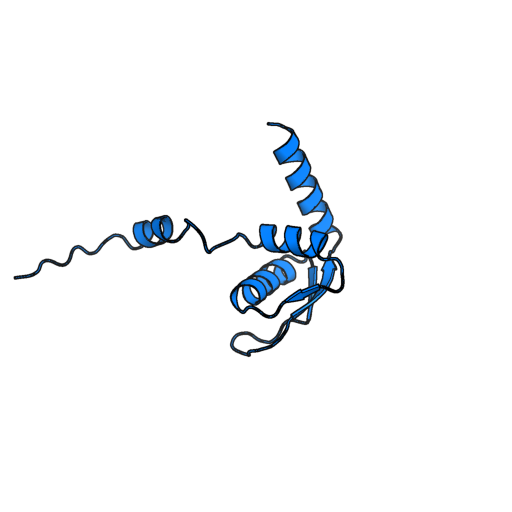 -4.282 1.00 63.97 91 ARG A CA 1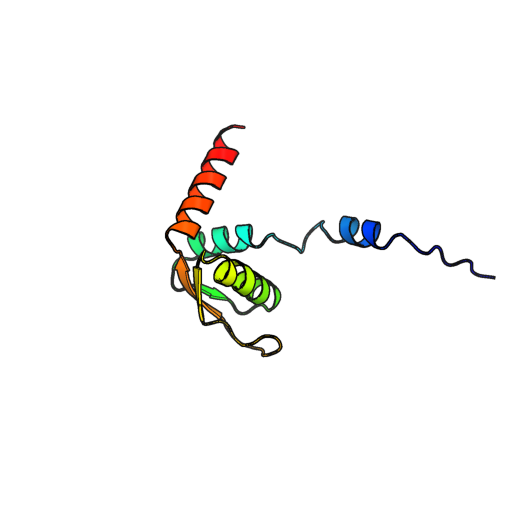
ATOM 694 C C . ARG A 1 91 ? 19.596 7.074 -4.459 1.00 63.97 91 ARG A C 1
ATOM 696 O O . ARG A 1 91 ? 20.454 7.364 -3.637 1.00 63.97 91 ARG A O 1
ATOM 703 N N . ASP A 1 92 ? 19.822 6.304 -5.520 1.00 58.38 92 ASP A N 1
ATOM 704 C CA . ASP A 1 92 ? 21.123 5.708 -5.848 1.00 58.38 92 ASP A CA 1
ATOM 705 C C . ASP A 1 92 ? 22.072 6.687 -6.587 1.00 58.38 92 ASP A C 1
ATOM 707 O O . ASP A 1 92 ? 23.205 6.326 -6.895 1.00 58.38 92 ASP A O 1
ATOM 711 N N . ILE A 1 93 ? 21.627 7.916 -6.897 1.00 51.06 93 ILE A N 1
ATOM 712 C CA . ILE A 1 93 ? 22.407 8.947 -7.623 1.00 51.06 93 ILE A CA 1
ATOM 713 C C . ILE A 1 93 ? 23.061 9.968 -6.656 1.00 51.06 93 ILE A C 1
ATOM 715 O O . ILE A 1 93 ? 23.588 10.991 -7.093 1.00 51.06 93 ILE A O 1
ATOM 719 N N . VAL A 1 94 ? 23.065 9.702 -5.344 1.00 44.44 94 VAL A N 1
ATOM 720 C CA . VAL A 1 94 ? 23.696 10.569 -4.325 1.00 44.44 94 VAL A CA 1
ATOM 721 C C . VAL A 1 94 ? 24.956 9.934 -3.755 1.00 44.44 94 VAL A C 1
ATOM 723 O O . VAL A 1 94 ? 24.883 8.753 -3.352 1.00 44.44 94 VAL A O 1
#

Foldsee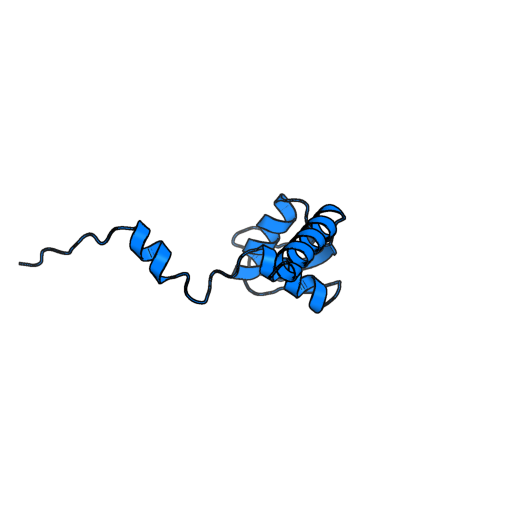k 3Di:
DDDPPPPDVVVVVVVVPPPPCDALLVLLVVCVVVDPFDKAQDPNNLVSVVVCVVVVQFDKDGDDPPDGDMMTTHDGDPVVVVVVVVVVVVVVVD

Radius of gyration: 17.23 Å; chains: 1; bounding box: 40×53×39 Å